Protein 3FYR (pdb70)

Solvent-accessible surface area: 6473 Å² total

B-factor: mean 37.9, std 10.34, range [21.37, 77.98]

Structure (mmCIF, N/CA/C/O backbone):
data_3FYR
#
_entry.id   3FYR
#
_cell.length_a   36.972
_cell.length_b   36.972
_cell.length_c   167.173
_cell.angle_alpha   90.000
_cell.angle_beta   90.000
_cell.angle_gamma   90.000
#
_symmetry.space_group_name_H-M   'P 41 21 2'
#
loop_
_entity.id
_entity.type
_entity.pdbx_description
1 polymer 'Sporulation inhibitor sda'
2 water water
#
loop_
_atom_site.group_PDB
_atom_site.id
_atom_site.type_symbol
_atom_site.label_atom_id
_atom_site.label_alt_id
_atom_site.label_comp_id
_atom_site.label_asym_id
_atom_site.label_entity_id
_atom_site.label_seq_id
_atom_site.pdbx_PDB_ins_code
_atom_site.Cartn_x
_atom_site.Cartn_y
_atom_site.Cartn_z
_atom_site.occupancy
_atom_site.B_iso_or_equiv
_atom_site.auth_seq_id
_atom_site.auth_comp_id
_atom_site.auth_asym_id
_atom_site.auth_atom_id
_atom_site.pdbx_PDB_model_num
ATOM 9 N N . ARG A 1 4 ? 13.109 25.052 66.176 1.00 36.46 2 ARG A N 1
ATOM 10 C CA . ARG A 1 4 ? 11.734 25.519 66.304 1.00 36.17 2 ARG A CA 1
ATOM 11 C C . ARG A 1 4 ? 10.865 24.492 67.002 1.00 33.94 2 ARG A C 1
ATOM 12 O O . ARG A 1 4 ? 9.841 24.839 67.548 1.00 34.30 2 ARG A O 1
ATOM 20 N N . LYS A 1 5 ? 11.289 23.232 66.990 1.00 35.86 3 LYS A N 1
ATOM 21 C CA . LYS A 1 5 ? 10.520 22.132 67.587 1.00 37.63 3 LYS A CA 1
ATOM 22 C C . LYS A 1 5 ? 10.891 21.848 69.061 1.00 39.00 3 LYS A C 1
ATOM 23 O O . LYS A 1 5 ? 10.197 21.076 69.735 1.00 39.24 3 LYS A O 1
ATOM 25 N N . LEU A 1 6 ? 11.971 22.460 69.555 1.00 36.33 4 LEU A N 1
ATOM 26 C CA . LEU A 1 6 ? 12.315 22.392 70.990 1.00 34.03 4 LEU A CA 1
ATOM 27 C C . LEU A 1 6 ? 11.271 23.008 71.923 1.00 32.58 4 LEU A C 1
ATOM 28 O O . LEU A 1 6 ? 10.759 24.104 71.681 1.00 35.46 4 LEU A O 1
ATOM 33 N N . SER A 1 7 ? 11.007 22.347 73.046 1.00 33.85 5 SER A N 1
ATOM 34 C CA . SER A 1 7 ? 10.247 22.974 74.125 1.00 30.17 5 SER A CA 1
ATOM 35 C C . SER A 1 7 ? 10.999 24.186 74.610 1.00 31.00 5 SER A C 1
ATOM 36 O O . SER A 1 7 ? 12.227 24.222 74.487 1.00 29.08 5 SER A O 1
ATOM 39 N N . ASP A 1 8 ? 10.276 25.162 75.167 1.00 28.81 6 ASP A N 1
ATOM 40 C CA . ASP A 1 8 ? 10.902 26.363 75.743 1.00 33.46 6 ASP A CA 1
ATOM 41 C C . ASP A 1 8 ? 11.941 25.990 76.796 1.00 31.30 6 ASP A C 1
ATOM 42 O O . ASP A 1 8 ? 13.040 26.542 76.817 1.00 28.99 6 ASP A O 1
ATOM 47 N N . GLU A 1 9 ? 11.590 25.031 77.653 1.00 30.86 7 GLU A N 1
ATOM 48 C CA . GLU A 1 9 ? 12.513 24.526 78.670 1.00 30.88 7 GLU A CA 1
ATOM 49 C C . GLU A 1 9 ? 13.815 24.034 78.040 1.00 29.22 7 GLU A C 1
ATOM 50 O O . GLU A 1 9 ? 14.891 24.458 78.461 1.00 28.35 7 GLU A O 1
ATOM 52 N N . LEU A 1 10 ? 13.738 23.165 77.022 1.00 27.09 8 LEU A N 1
ATOM 53 C CA . LEU A 1 10 ? 14.959 22.641 76.399 1.00 25.63 8 LEU A CA 1
ATOM 54 C C . LEU A 1 10 ? 15.705 23.717 75.596 1.00 22.85 8 LEU A C 1
ATOM 55 O O . LEU A 1 10 ? 16.922 23.676 75.497 1.00 22.43 8 LEU A O 1
ATOM 57 N N . LEU A 1 11 ? 14.987 24.676 75.023 1.00 26.01 9 LEU A N 1
ATOM 58 C CA . LEU A 1 11 ? 15.633 25.761 74.286 1.00 23.90 9 LEU A CA 1
ATOM 59 C C . LEU A 1 11 ? 16.496 26.596 75.225 1.00 25.49 9 LEU A C 1
ATOM 60 O O . LEU A 1 11 ? 17.646 26.868 74.928 1.00 25.04 9 LEU A O 1
ATOM 65 N N . ILE A 1 12 ? 15.943 26.993 76.374 1.00 24.59 10 ILE A N 1
ATOM 66 C CA . ILE A 1 12 ? 16.657 27.843 77.312 1.00 24.96 10 ILE A CA 1
ATOM 67 C C . ILE A 1 12 ? 17.803 27.090 77.948 1.00 25.31 10 ILE A C 1
ATOM 68 O O . ILE A 1 12 ? 18.896 27.639 78.104 1.00 26.74 10 ILE A O 1
ATOM 73 N N . GLU A 1 13 ? 17.553 25.846 78.341 1.00 25.61 11 GLU A N 1
ATOM 74 C CA . GLU A 1 13 ? 18.636 25.002 78.831 1.00 26.52 11 GLU A CA 1
ATOM 75 C C . GLU A 1 13 ? 19.777 24.897 77.819 1.00 25.26 11 GLU A C 1
ATOM 76 O O . GLU A 1 13 ? 20.936 25.041 78.218 1.00 23.90 11 GLU A O 1
ATOM 78 N N . SER A 1 14 ? 19.473 24.681 76.529 1.00 23.64 12 SER A N 1
ATOM 79 C CA . SER A 1 14 ? 20.521 24.602 75.490 1.00 25.52 12 SER A CA 1
ATOM 80 C C . SER A 1 14 ? 21.323 25.873 75.353 1.00 23.02 12 SER A C 1
ATOM 81 O O . SER A 1 14 ? 22.516 25.819 75.056 1.00 23.21 12 SER A O 1
ATOM 84 N N . TYR A 1 15 ? 20.667 27.022 75.519 1.00 23.68 13 TYR A N 1
ATOM 85 C CA . TYR A 1 15 ? 21.364 28.303 75.464 1.00 23.14 13 TYR A CA 1
ATOM 86 C C . TYR A 1 15 ? 22.437 28.418 76.536 1.00 25.01 13 TYR A C 1
ATOM 87 O O . TYR A 1 15 ? 23.577 28.832 76.259 1.00 22.18 13 TYR A O 1
ATOM 96 N N . PHE A 1 16 ? 22.059 28.088 77.773 1.00 24.42 14 PHE A N 1
ATOM 97 C CA . PHE A 1 16 ? 22.988 28.151 78.888 1.00 23.80 14 PHE A CA 1
ATOM 98 C C . PHE A 1 16 ? 24.106 27.119 78.687 1.00 25.50 14 PHE A C 1
ATOM 99 O O . PHE A 1 16 ? 25.289 27.444 78.853 1.00 26.29 14 PHE A O 1
ATOM 107 N N . LYS A 1 17 ? 23.739 25.898 78.299 1.00 24.23 15 LYS A N 1
ATOM 108 C CA . LYS A 1 17 ? 24.727 24.820 78.145 1.00 27.69 15 LYS A CA 1
ATOM 109 C C . LYS A 1 17 ? 25.727 25.166 77.054 1.00 25.80 15 LYS A C 1
ATOM 110 O O . LYS A 1 17 ? 26.936 25.058 77.256 1.00 27.58 15 LYS A O 1
ATOM 116 N N . ALA A 1 18 ? 25.224 25.620 75.915 1.00 22.78 16 ALA A N 1
ATOM 117 C CA . ALA A 1 18 ? 26.085 26.018 74.795 1.00 24.33 16 ALA A CA 1
ATOM 118 C C . ALA A 1 18 ? 27.102 27.071 75.201 1.00 24.13 16 ALA A C 1
ATOM 119 O O . ALA A 1 18 ? 28.298 26.991 74.844 1.00 27.42 16 ALA A O 1
ATOM 121 N N . THR A 1 19 ? 26.635 28.045 75.961 1.00 26.25 17 THR A N 1
ATOM 122 C CA . THR A 1 19 ? 27.467 29.137 76.429 1.00 24.56 17 THR A CA 1
ATOM 123 C C . THR A 1 19 ? 28.490 28.629 77.449 1.00 25.32 17 THR A C 1
ATOM 124 O O . THR A 1 19 ? 29.674 28.968 77.367 1.00 27.42 17 THR A O 1
ATOM 128 N N . GLU A 1 20 ? 28.024 27.824 78.404 1.00 27.60 18 GLU A N 1
ATOM 129 C CA . GLU A 1 20 ? 28.870 27.239 79.463 1.00 28.66 18 GLU A CA 1
ATOM 130 C C . GLU A 1 20 ? 29.954 26.309 78.895 1.00 29.30 18 GLU A C 1
ATOM 131 O O . GLU A 1 20 ? 31.060 26.236 79.430 1.00 33.42 18 GLU A O 1
ATOM 145 N N . ASN A 1 22 ? 31.166 26.708 75.925 1.00 29.93 20 ASN A N 1
ATOM 146 C CA . ASN A 1 22 ? 31.875 27.561 74.971 1.00 30.46 20 ASN A CA 1
ATOM 147 C C . ASN A 1 22 ? 31.824 26.981 73.566 1.00 30.55 20 ASN A C 1
ATOM 148 O O . ASN A 1 22 ? 32.843 26.864 72.880 1.00 25.13 20 ASN A O 1
ATOM 153 N N . LEU A 1 23 ? 30.629 26.602 73.135 1.00 26.02 21 LEU A N 1
ATOM 154 C CA . LEU A 1 23 ? 30.445 26.090 71.761 1.00 28.28 21 LEU A CA 1
ATOM 155 C C . LEU A 1 23 ? 30.498 27.239 70.724 1.00 28.56 21 LEU A C 1
ATOM 156 O O . LEU A 1 23 ? 30.531 28.428 71.084 1.00 28.42 21 LEU A O 1
ATOM 161 N N . ASN A 1 24 ? 30.570 26.873 69.444 1.00 29.79 22 ASN A N 1
ATOM 162 C CA . ASN A 1 24 ? 30.702 27.847 68.346 1.00 28.41 22 ASN A CA 1
ATOM 163 C C . ASN A 1 24 ? 29.749 29.032 68.506 1.00 29.12 22 ASN A C 1
ATOM 164 O O . ASN A 1 24 ? 28.536 28.853 68.650 1.00 28.21 22 ASN A O 1
ATOM 169 N N . ARG A 1 25 ? 30.295 30.247 68.503 1.00 29.25 23 ARG A N 1
ATOM 170 C CA . ARG A 1 25 ? 29.487 31.448 68.734 1.00 29.98 23 ARG A CA 1
ATOM 171 C C . ARG A 1 25 ? 28.364 31.679 67.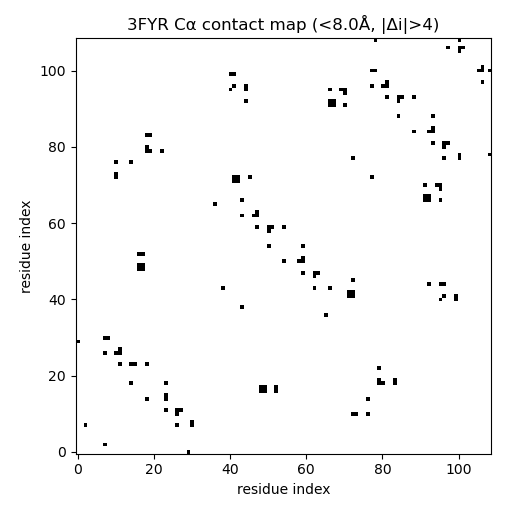741 1.00 28.88 23 ARG A C 1
ATOM 172 O O . ARG A 1 25 ? 27.362 32.271 68.106 1.00 29.61 23 ARG A O 1
ATOM 174 N N . ASP A 1 26 ? 28.510 31.228 66.498 1.00 31.92 24 ASP A N 1
ATOM 175 C CA . ASP A 1 26 ? 27.442 31.385 65.502 1.00 32.00 24 ASP A CA 1
ATOM 176 C C . ASP A 1 26 ? 26.319 30.417 65.782 1.00 29.89 24 ASP A C 1
ATOM 177 O O . ASP A 1 26 ? 25.138 30.740 65.580 1.00 29.12 24 ASP A O 1
ATOM 182 N N . PHE A 1 27 ? 26.671 29.228 66.247 1.00 27.44 25 PHE A N 1
ATOM 183 C CA . PHE A 1 27 ? 25.672 28.287 66.704 1.00 28.25 25 PHE A CA 1
ATOM 184 C C . PHE A 1 27 ? 24.882 28.886 67.885 1.00 28.96 25 PHE A C 1
ATOM 185 O O . PHE A 1 27 ? 23.659 28.816 67.898 1.00 28.77 25 PHE A O 1
ATOM 193 N N . ILE A 1 28 ? 25.584 29.507 68.838 1.00 27.05 26 ILE A N 1
ATOM 194 C CA . ILE A 1 28 ? 24.941 30.138 69.984 1.00 29.55 26 ILE A CA 1
ATOM 195 C C . ILE A 1 28 ? 24.001 31.260 69.530 1.00 29.98 26 ILE A C 1
ATOM 196 O O . ILE A 1 28 ? 22.892 31.376 70.051 1.00 27.84 26 ILE A O 1
ATOM 201 N N . GLU A 1 29 ? 24.422 32.053 68.533 1.00 30.29 27 GLU A N 1
ATOM 202 C CA . GLU A 1 29 ? 23.538 33.050 67.894 1.00 30.72 27 GLU A CA 1
ATOM 203 C C . GLU A 1 29 ? 22.241 32.459 67.328 1.00 27.85 27 GLU A C 1
ATOM 204 O O . GLU A 1 29 ? 21.200 33.097 67.410 1.00 29.86 27 GLU A O 1
ATOM 210 N N . LEU A 1 30 ? 22.286 31.264 66.752 1.00 26.83 28 LEU A N 1
ATOM 211 C CA . LEU A 1 30 ? 21.066 30.630 66.252 1.00 24.07 28 LEU A CA 1
ATOM 212 C C . LEU A 1 30 ? 20.093 30.344 67.376 1.00 26.25 28 LEU A C 1
ATOM 213 O O . LEU A 1 30 ? 18.889 30.485 67.207 1.00 25.77 28 LEU A O 1
ATOM 218 N N . ILE A 1 31 ? 20.605 29.912 68.528 1.00 28.55 29 ILE A N 1
ATOM 219 C CA . ILE A 1 31 ? 19.750 29.700 69.703 1.00 26.22 29 ILE A CA 1
ATOM 220 C C . ILE A 1 31 ? 19.151 31.029 70.192 1.00 24.68 29 ILE A C 1
ATOM 221 O O . ILE A 1 31 ? 17.947 31.133 70.476 1.00 23.11 29 ILE A O 1
ATOM 226 N N . GLU A 1 32 ? 19.988 32.046 70.339 1.00 24.84 30 GLU A N 1
ATOM 227 C CA . GLU A 1 32 ? 19.497 33.401 70.662 1.00 27.71 30 GLU A CA 1
ATOM 228 C C . GLU A 1 32 ? 18.390 33.903 69.747 1.00 29.44 30 GLU A C 1
ATOM 229 O O . GLU A 1 32 ? 17.400 34.494 70.215 1.00 29.29 30 GLU A O 1
ATOM 235 N N . ASN A 1 33 ? 18.578 33.692 68.448 1.00 28.66 31 ASN A N 1
ATOM 236 C CA . ASN A 1 33 ? 17.592 34.078 67.443 1.00 28.98 31 ASN A CA 1
ATOM 237 C C . ASN A 1 33 ? 16.274 33.325 67.577 1.00 28.53 31 ASN A C 1
ATOM 238 O O . ASN A 1 33 ? 15.216 33.904 67.332 1.00 26.20 31 ASN A O 1
ATOM 243 N N . GLU A 1 34 ? 16.319 32.041 67.946 1.00 23.52 32 GLU A N 1
ATOM 244 C CA . GLU A 1 34 ? 15.100 31.297 68.230 1.00 23.05 32 GLU A CA 1
ATOM 245 C C . GLU A 1 34 ? 14.409 31.824 69.495 1.00 25.71 32 GLU A C 1
ATOM 246 O O . GLU A 1 34 ? 13.187 31.907 69.531 1.00 25.48 32 GLU A O 1
ATOM 252 N N . ILE A 1 35 ? 15.175 32.184 70.529 1.00 22.64 33 ILE A N 1
ATOM 253 C CA . ILE A 1 35 ? 14.596 32.749 71.742 1.00 25.7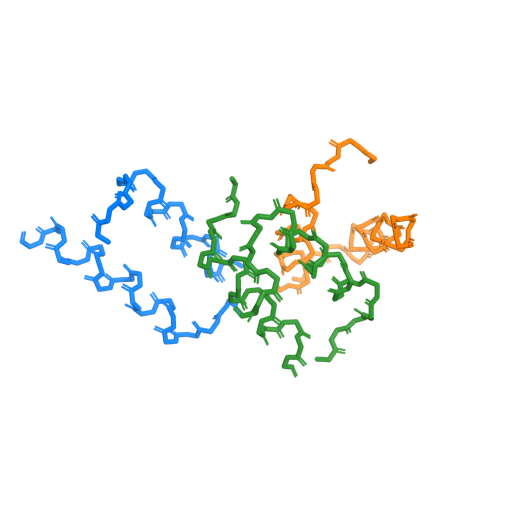2 33 ILE A CA 1
ATOM 254 C C . ILE A 1 35 ? 13.899 34.084 71.420 1.00 28.80 33 ILE A C 1
ATOM 255 O O . ILE A 1 35 ? 12.768 34.334 71.862 1.00 31.16 33 ILE A O 1
ATOM 260 N N . LYS A 1 36 ? 14.576 34.920 70.639 1.00 31.39 34 LYS A N 1
ATOM 261 C CA . LYS A 1 36 ? 14.016 36.204 70.207 1.00 33.00 34 LYS A CA 1
ATOM 262 C C . LYS A 1 36 ? 12.763 36.011 69.356 1.00 33.62 34 LYS A C 1
ATOM 263 O O . LYS A 1 36 ? 11.753 36.689 69.585 1.00 36.29 34 LYS A O 1
ATOM 265 N N . ARG A 1 37 ? 12.794 35.070 68.410 1.00 32.89 35 ARG A N 1
ATOM 266 C CA . ARG A 1 37 ? 11.628 34.817 67.559 1.00 33.52 35 ARG A CA 1
ATOM 267 C C . ARG A 1 37 ? 10.393 34.484 68.406 1.00 38.22 35 ARG A C 1
ATOM 268 O O . ARG A 1 37 ? 9.304 35.020 68.175 1.00 33.80 35 ARG A O 1
ATOM 276 N N . ARG A 1 38 ? 10.568 33.600 69.383 1.00 37.69 36 ARG A N 1
ATOM 277 C CA . ARG A 1 38 ? 9.463 33.161 70.237 1.00 40.02 36 ARG A CA 1
ATOM 278 C C . ARG A 1 38 ? 8.941 34.279 71.111 1.00 40.55 36 ARG A C 1
ATOM 279 O O . ARG A 1 38 ? 7.781 34.248 71.487 1.00 44.47 36 ARG A O 1
ATOM 287 N N . SER A 1 39 ? 9.794 35.247 71.438 1.00 43.97 37 SER A N 1
ATOM 288 C CA . SER A 1 39 ? 9.404 36.361 72.304 1.00 49.35 37 SER A CA 1
ATOM 289 C C . SER A 1 39 ? 8.683 37.452 71.526 1.00 51.81 37 SER A C 1
ATOM 290 O O . SER A 1 39 ? 7.824 38.118 72.079 1.00 52.45 37 SER A O 1
ATOM 293 N N . LEU A 1 40 ? 9.043 37.627 70.253 1.00 56.59 38 LEU A N 1
ATOM 294 C CA . LEU A 1 40 ? 8.393 38.593 69.354 1.00 59.09 38 LEU A CA 1
ATOM 295 C C . LEU A 1 40 ? 7.113 38.024 68.733 1.00 60.86 38 LEU A C 1
ATOM 296 O O . LEU A 1 40 ? 6.485 37.105 69.277 1.00 63.12 38 LEU A O 1
ATOM 306 N N . ARG B 1 4 ? 31.529 7.052 87.878 1.00 42.13 2 ARG B N 1
ATOM 307 C CA . ARG B 1 4 ? 31.288 5.755 87.240 1.00 43.05 2 ARG B CA 1
ATOM 308 C C . ARG B 1 4 ? 29.852 5.607 86.735 1.00 42.17 2 ARG B C 1
ATOM 309 O O . ARG B 1 4 ? 29.621 4.962 85.720 1.00 45.25 2 ARG B O 1
ATOM 311 N N . LYS B 1 5 ? 28.894 6.210 87.433 1.00 42.14 3 LYS B N 1
ATOM 312 C CA . LYS B 1 5 ? 27.490 6.115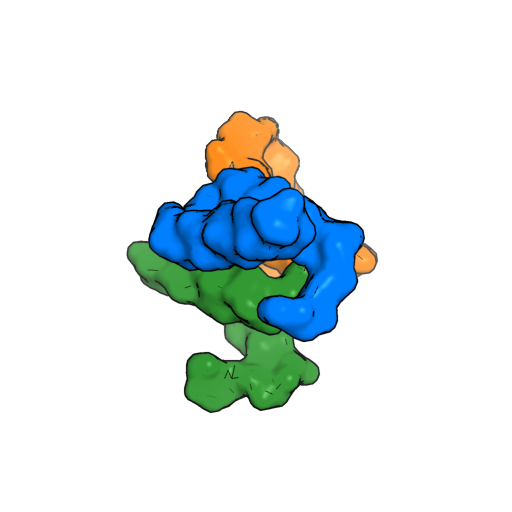 87.035 1.00 42.33 3 LYS B CA 1
ATOM 313 C C . LYS B 1 5 ? 26.977 7.337 86.246 1.00 41.36 3 LYS B C 1
ATOM 314 O O . LYS B 1 5 ? 25.779 7.427 85.966 1.00 43.70 3 LYS B O 1
ATOM 316 N N . LEU B 1 6 ? 27.867 8.261 85.874 1.00 36.95 4 LEU B N 1
ATOM 317 C CA . LEU B 1 6 ? 27.490 9.365 84.985 1.00 34.49 4 LEU B CA 1
ATOM 318 C C . LEU B 1 6 ? 27.230 8.847 83.576 1.00 31.10 4 LEU B C 1
ATOM 319 O O . LEU B 1 6 ? 27.997 8.036 83.067 1.00 25.87 4 LEU B O 1
ATOM 324 N N . SER B 1 7 ? 26.178 9.332 82.924 1.00 31.78 5 SER B N 1
ATOM 325 C CA . SER B 1 7 ? 25.961 8.999 81.513 1.00 34.53 5 SER B CA 1
ATOM 326 C C . SER B 1 7 ? 27.083 9.625 80.695 1.00 31.23 5 SER B C 1
ATOM 327 O O . SER B 1 7 ? 27.657 10.630 81.114 1.00 29.74 5 SER B O 1
ATOM 330 N N . ASP B 1 8 ? 27.395 9.021 79.549 1.00 31.72 6 ASP B N 1
ATOM 331 C CA . ASP B 1 8 ? 28.432 9.527 78.636 1.00 31.68 6 ASP B CA 1
ATOM 332 C C . ASP B 1 8 ? 28.158 10.991 78.267 1.00 32.83 6 ASP B C 1
ATOM 333 O O . ASP B 1 8 ? 29.087 11.788 78.155 1.00 26.31 6 ASP B O 1
ATOM 338 N N . GLU B 1 9 ? 26.888 11.343 78.082 1.00 32.91 7 GLU B N 1
ATOM 339 C CA . GLU B 1 9 ? 26.557 12.700 77.663 1.00 36.07 7 GLU B CA 1
ATOM 340 C C . GLU B 1 9 ? 26.743 13.691 78.811 1.00 32.63 7 GLU B C 1
ATOM 341 O O . GLU B 1 9 ? 27.062 14.839 78.559 1.00 30.20 7 GLU B O 1
ATOM 347 N N . LEU B 1 10 ? 26.548 13.258 80.067 1.00 29.95 8 LEU B N 1
ATOM 348 C CA . LEU B 1 10 ? 26.856 14.116 81.204 1.00 29.69 8 LEU B CA 1
ATOM 349 C C . LEU B 1 10 ? 28.361 14.248 81.382 1.00 26.49 8 LEU B C 1
ATOM 350 O O . LEU B 1 10 ? 28.834 15.294 81.814 1.00 28.07 8 LEU B O 1
ATOM 355 N N . LEU B 1 11 ? 29.111 13.193 81.050 1.00 25.35 9 LEU B N 1
ATOM 356 C CA . LEU B 1 11 ? 30.572 13.257 81.074 1.00 27.01 9 LEU B CA 1
ATOM 357 C C . LEU B 1 11 ? 31.132 14.218 80.028 1.00 24.70 9 LEU B C 1
ATOM 358 O O . LEU B 1 11 ? 32.104 14.925 80.283 1.00 24.10 9 LEU B O 1
ATOM 363 N N . ILE B 1 12 ? 30.512 14.244 78.853 1.00 25.16 10 ILE B N 1
ATOM 364 C CA . ILE B 1 12 ? 30.930 15.176 77.780 1.00 24.74 10 ILE B CA 1
ATOM 365 C C . ILE B 1 12 ? 30.663 16.599 78.213 1.00 26.35 10 ILE B C 1
ATOM 366 O O . ILE B 1 12 ? 31.530 17.465 78.138 1.00 25.20 10 ILE B O 1
ATOM 371 N N . GLU B 1 13 ? 29.449 16.834 78.692 1.00 26.73 11 GLU B N 1
ATOM 372 C CA . GLU B 1 13 ? 29.058 18.141 79.183 1.00 27.65 11 GLU B CA 1
ATOM 373 C C . GLU B 1 13 ? 29.984 18.624 80.292 1.00 24.49 11 GLU B C 1
ATOM 374 O O . GLU B 1 13 ? 30.416 19.782 80.292 1.00 26.95 11 GLU B O 1
ATOM 380 N N . SER B 1 14 ? 30.247 17.750 81.257 1.00 23.97 12 SER B N 1
ATOM 381 C CA . SER B 1 14 ? 31.079 18.067 82.427 1.00 25.01 12 SER B CA 1
ATOM 382 C C . SER B 1 14 ? 32.506 18.459 82.052 1.00 23.98 12 SER B C 1
ATOM 383 O O . SER B 1 14 ? 33.040 19.415 82.577 1.00 24.86 12 SER B O 1
ATOM 386 N N . TYR B 1 15 ? 33.114 17.738 81.124 1.00 24.88 13 TYR B N 1
ATOM 387 C CA . TYR B 1 15 ? 34.478 18.048 80.713 1.00 25.55 13 TYR B CA 1
ATOM 388 C C . TYR B 1 15 ? 34.586 19.413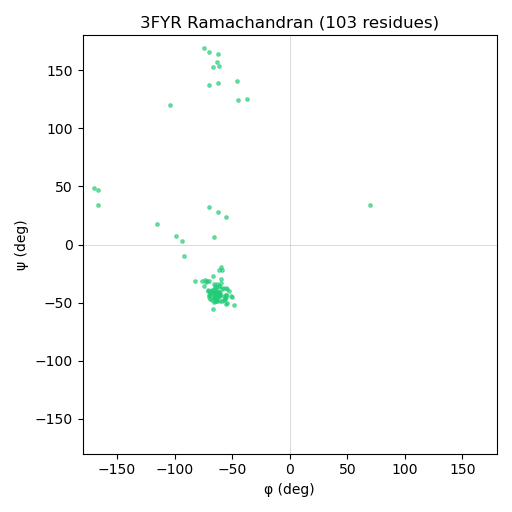 80.012 1.00 26.33 13 TYR B C 1
ATOM 389 O O . TYR B 1 15 ? 35.488 20.186 80.308 1.00 26.89 13 TYR B O 1
ATOM 398 N N . PHE B 1 16 ? 33.656 19.721 79.110 1.00 23.91 14 PHE B N 1
ATOM 399 C CA . PHE B 1 16 ? 33.647 21.033 78.449 1.00 24.35 14 PHE B CA 1
ATOM 400 C C . PHE B 1 16 ? 33.430 22.139 79.470 1.00 24.03 14 PHE B C 1
ATOM 401 O O . PHE B 1 16 ? 34.178 23.111 79.507 1.00 26.35 14 PHE B O 1
ATOM 409 N N . LYS B 1 17 ? 32.429 21.994 80.332 1.00 26.48 15 LYS B N 1
ATOM 410 C CA . LYS B 1 17 ? 32.153 23.031 81.324 1.00 25.48 15 LYS B CA 1
ATOM 411 C C . LYS B 1 17 ? 33.331 23.202 82.281 1.00 26.85 15 LYS B C 1
ATOM 412 O O . LYS B 1 17 ? 33.712 24.332 82.587 1.00 24.85 15 LYS B O 1
ATOM 418 N N . ALA B 1 18 ? 33.908 22.096 82.752 1.00 25.88 16 ALA B N 1
ATOM 419 C CA . ALA B 1 18 ? 34.973 22.159 83.769 1.00 29.47 16 ALA B CA 1
ATOM 420 C C . ALA B 1 18 ? 36.221 22.831 83.221 1.00 29.75 16 ALA B C 1
ATOM 421 O O . ALA B 1 18 ? 36.812 23.689 83.885 1.00 30.68 16 ALA B O 1
ATOM 423 N N . THR B 1 19 ? 36.610 22.439 82.014 1.00 28.06 17 THR B N 1
ATOM 424 C CA . THR B 1 19 ? 37.802 23.003 81.373 1.00 32.63 17 THR B CA 1
ATOM 425 C C . THR B 1 19 ? 37.572 24.463 80.926 1.00 35.23 17 THR B C 1
ATOM 426 O O . THR B 1 19 ? 38.446 25.301 81.069 1.00 35.95 17 THR B O 1
ATOM 430 N N . GLU B 1 20 ? 36.394 24.773 80.390 1.00 40.33 18 GLU B N 1
ATOM 431 C CA . GLU B 1 20 ? 36.108 26.160 79.976 1.00 40.27 18 GLU B CA 1
ATOM 432 C C . GLU B 1 20 ? 35.952 27.121 81.162 1.00 42.67 18 GLU B C 1
ATOM 433 O O . GLU B 1 20 ? 36.323 28.292 81.066 1.00 43.91 18 GLU B O 1
ATOM 447 N N . ASN B 1 22 ? 37.555 26.838 84.008 1.00 43.63 20 ASN B N 1
ATOM 448 C CA . ASN B 1 22 ? 38.791 26.849 84.802 1.00 47.39 20 ASN B CA 1
ATOM 449 C C . ASN B 1 22 ? 38.629 26.258 86.208 1.00 47.56 20 ASN B C 1
ATOM 450 O O . ASN B 1 22 ? 39.278 26.718 87.154 1.00 47.63 20 ASN B O 1
ATOM 452 N N . LEU B 1 23 ? 37.764 25.246 86.340 1.00 44.47 21 LEU B N 1
ATOM 453 C CA . LEU B 1 23 ? 37.527 24.557 87.618 1.00 43.07 21 LEU B CA 1
ATOM 454 C C . LEU B 1 23 ? 38.784 23.848 88.172 1.00 43.72 21 LEU B C 1
ATOM 455 O O . LEU B 1 23 ? 39.761 23.643 87.457 1.00 43.77 21 LEU B O 1
ATOM 460 N N . ASN B 1 24 ? 38.746 23.493 89.456 1.00 45.49 22 ASN B N 1
ATOM 461 C CA . ASN B 1 24 ? 39.829 22.754 90.121 1.00 45.63 22 ASN B CA 1
ATOM 462 C C . ASN B 1 24 ? 40.479 21.713 89.208 1.00 45.53 22 ASN B C 1
ATOM 463 O O . ASN B 1 24 ? 39.783 20.846 88.664 1.00 42.59 22 ASN B O 1
ATOM 465 N N . ARG B 1 25 ? 41.805 21.774 89.047 1.00 44.77 23 ARG B N 1
ATOM 466 C CA . ARG B 1 25 ? 42.504 20.795 88.202 1.00 43.31 23 ARG B CA 1
ATOM 467 C C . ARG B 1 25 ? 42.332 19.359 88.730 1.00 43.13 23 ARG B C 1
ATOM 468 O O . ARG B 1 25 ? 42.455 18.391 87.972 1.00 43.27 23 ARG B O 1
ATOM 470 N N . ASP B 1 26 ? 42.015 19.219 90.015 1.00 41.77 24 ASP B N 1
ATOM 471 C CA . ASP B 1 26 ? 41.715 17.900 90.585 1.00 41.58 24 ASP B CA 1
ATOM 472 C C . ASP B 1 26 ? 40.380 17.365 90.085 1.00 39.31 24 ASP B C 1
ATOM 473 O O . ASP B 1 26 ? 40.227 16.167 89.849 1.00 36.73 24 ASP B O 1
ATOM 478 N N . PHE B 1 27 ? 39.400 18.249 89.962 1.00 37.44 25 PHE B N 1
ATOM 479 C CA . PHE B 1 27 ? 38.087 17.843 89.480 1.00 37.23 25 PHE B CA 1
ATOM 480 C C . PHE B 1 27 ? 38.190 17.486 87.997 1.00 35.75 25 PHE B C 1
ATOM 481 O O . PHE B 1 27 ? 37.642 16.489 87.562 1.00 33.14 25 PHE B O 1
ATOM 489 N N . ILE B 1 28 ? 38.942 18.279 87.240 1.00 35.40 26 ILE B N 1
ATOM 490 C CA . ILE B 1 28 ? 39.184 17.985 85.836 1.00 35.22 26 ILE B CA 1
ATOM 491 C C . ILE B 1 28 ? 39.895 16.630 85.698 1.00 36.15 26 ILE B C 1
ATOM 492 O O . ILE B 1 28 ? 39.526 15.824 84.845 1.00 32.48 26 ILE B O 1
ATOM 497 N N . GLU B 1 29 ? 40.874 16.356 86.567 1.00 35.26 27 GLU B N 1
ATOM 498 C CA . GLU B 1 29 ? 41.560 15.049 86.583 1.00 36.46 27 GLU B CA 1
ATOM 499 C C . GLU B 1 29 ? 40.625 13.868 86.877 1.00 36.08 27 GLU B C 1
ATOM 500 O O . GLU B 1 29 ? 40.807 12.778 86.298 1.00 34.79 27 GLU B O 1
ATOM 502 N N . LEU B 1 30 ? 39.625 14.067 87.748 1.00 32.71 28 LEU B N 1
ATOM 503 C CA . LEU B 1 30 ? 38.622 13.015 88.023 1.00 30.82 28 LEU B CA 1
ATOM 504 C C . LEU B 1 30 ? 37.818 12.702 86.765 1.00 32.23 28 LEU B C 1
ATOM 505 O O . LEU B 1 30 ? 37.560 11.541 86.443 1.00 31.33 28 LEU B O 1
ATOM 507 N N . ILE B 1 31 ? 37.427 13.752 86.046 1.00 33.98 29 ILE B N 1
ATOM 508 C CA . ILE B 1 31 ? 36.696 13.582 84.781 1.00 31.34 29 ILE B CA 1
ATOM 509 C C . ILE B 1 31 ? 37.573 12.948 83.711 1.00 28.62 29 ILE B C 1
ATOM 510 O O . ILE B 1 31 ? 37.136 12.012 83.034 1.00 31.29 29 ILE B O 1
ATOM 515 N N . GLU B 1 32 ? 38.794 13.458 83.545 1.00 30.66 30 GLU B N 1
ATOM 516 C CA . GLU B 1 32 ? 39.761 12.879 82.574 1.00 33.31 30 GLU B CA 1
ATOM 517 C C . GLU B 1 32 ? 40.059 11.412 82.838 1.00 33.03 30 GLU B C 1
ATOM 518 O O . GLU B 1 32 ? 40.173 10.637 81.898 1.00 31.63 30 GLU B O 1
ATOM 524 N N . ASN B 1 33 ? 40.139 11.023 84.111 1.00 33.09 31 ASN B N 1
ATOM 525 C CA . ASN B 1 33 ? 40.370 9.622 84.467 1.00 34.04 31 ASN B CA 1
ATOM 526 C C . ASN B 1 33 ? 39.203 8.745 84.084 1.00 33.55 31 ASN B C 1
ATOM 527 O O . ASN B 1 33 ? 39.397 7.632 83.626 1.00 29.07 31 ASN B O 1
ATOM 532 N N . GLU B 1 34 ? 37.980 9.234 84.293 1.00 32.97 32 GLU B N 1
ATOM 533 C CA . GLU B 1 34 ? 36.795 8.458 83.943 1.00 32.33 32 GLU B CA 1
ATOM 534 C C . GLU B 1 34 ? 36.610 8.314 82.434 1.00 33.46 32 GLU B C 1
ATOM 535 O O . GLU B 1 34 ? 36.215 7.244 81.966 1.00 30.27 32 GLU B O 1
ATOM 541 N N . ILE B 1 35 ? 36.869 9.388 81.683 1.00 33.86 33 ILE B N 1
ATOM 542 C CA . ILE B 1 35 ? 36.896 9.333 80.215 1.00 35.92 33 ILE B CA 1
ATOM 543 C C . ILE B 1 35 ? 37.867 8.235 79.722 1.00 36.34 33 ILE B C 1
ATOM 544 O O . ILE B 1 35 ? 37.515 7.406 78.880 1.00 35.65 33 ILE B O 1
ATOM 549 N N . LYS B 1 36 ? 39.090 8.252 80.243 1.00 38.58 34 LYS B N 1
ATOM 550 C CA . LYS B 1 36 ? 40.104 7.262 79.865 1.00 39.82 34 LYS B CA 1
ATOM 551 C C . LYS B 1 36 ? 39.684 5.846 80.312 1.00 42.01 34 LYS B C 1
ATOM 552 O O . LYS B 1 36 ? 39.828 4.889 79.549 1.00 47.61 34 LYS B O 1
ATOM 554 N N . ARG B 1 37 ? 39.138 5.710 81.523 1.00 43.13 35 ARG B N 1
ATOM 555 C CA . ARG B 1 37 ? 38.594 4.421 81.984 1.00 44.55 35 ARG B CA 1
ATOM 556 C C . ARG B 1 37 ? 37.589 3.832 80.999 1.00 46.22 35 ARG B C 1
ATOM 557 O O . ARG B 1 37 ? 37.566 2.619 80.776 1.00 49.31 35 ARG B O 1
ATOM 565 N N . ARG B 1 38 ? 36.751 4.691 80.423 1.00 44.24 36 ARG B N 1
ATOM 566 C CA . ARG B 1 38 ? 35.720 4.254 79.489 1.00 44.28 36 ARG B CA 1
ATOM 567 C C . ARG B 1 38 ? 36.262 3.911 78.119 1.00 44.98 36 ARG B C 1
ATOM 568 O O . ARG B 1 38 ? 35.711 3.057 77.458 1.00 45.09 36 ARG B O 1
ATOM 576 N N . SER B 1 39 ? 37.329 4.576 77.690 1.00 47.93 37 SER B N 1
ATOM 577 C CA . SER B 1 39 ? 37.930 4.292 76.391 1.00 50.34 37 SER B CA 1
ATOM 578 C C . SER B 1 39 ? 38.538 2.892 76.349 1.00 51.69 37 SER B C 1
ATOM 579 O O . SER B 1 39 ? 38.247 2.123 75.437 1.00 52.81 37 SER B O 1
ATOM 582 N N . LYS C 1 5 ? 19.608 15.278 77.899 1.00 53.39 3 LYS C N 1
ATOM 583 C CA . LYS C 1 5 ? 20.620 16.153 78.559 1.00 52.09 3 LYS C CA 1
ATOM 584 C C . LYS C 1 5 ? 21.344 17.040 77.538 1.00 52.69 3 LYS C C 1
ATOM 585 O O . LYS C 1 5 ? 21.313 18.279 77.641 1.00 51.50 3 LYS C O 1
ATOM 587 N N . LEU C 1 6 ? 22.014 16.408 76.572 1.00 49.84 4 LEU C N 1
ATOM 588 C CA . LEU C 1 6 ? 22.582 17.119 75.417 1.00 47.27 4 LEU C CA 1
ATOM 589 C C . LEU C 1 6 ? 21.704 16.880 74.194 1.00 43.17 4 LEU C C 1
ATOM 590 O O . LEU C 1 6 ? 21.555 15.745 73.768 1.00 42.05 4 LEU C O 1
ATOM 595 N N . SER C 1 7 ? 21.158 17.943 73.615 1.00 42.95 5 SER C N 1
ATOM 596 C CA . SER C 1 7 ? 20.413 17.809 72.361 1.00 42.79 5 SER C CA 1
ATOM 597 C C . SER C 1 7 ? 21.352 17.312 71.264 1.00 44.13 5 SER C C 1
ATOM 598 O O . SER C 1 7 ? 22.583 17.469 71.362 1.00 40.93 5 SER C O 1
ATOM 601 N N . ASP C 1 8 ? 20.770 16.693 70.235 1.00 43.06 6 ASP C N 1
ATOM 602 C CA . ASP C 1 8 ? 21.531 16.221 69.083 1.00 40.92 6 ASP C CA 1
ATOM 603 C C . ASP C 1 8 ? 22.428 17.330 68.561 1.00 35.13 6 ASP C C 1
ATOM 604 O O 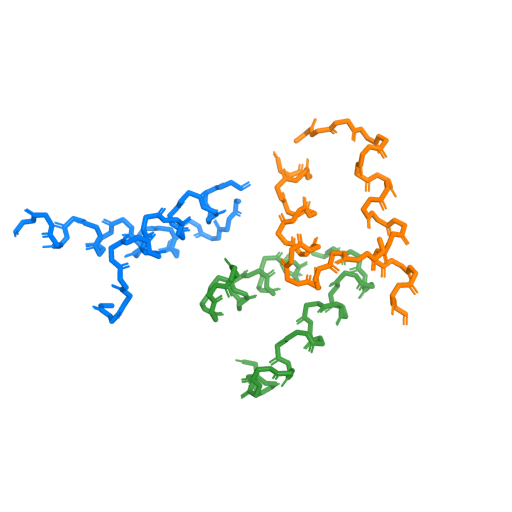. ASP C 1 8 ? 23.609 17.099 68.294 1.00 35.17 6 ASP C O 1
ATOM 609 N N . GLU C 1 9 ? 21.868 18.537 68.451 1.00 34.60 7 GLU C N 1
ATOM 610 C CA . GLU C 1 9 ? 22.582 19.671 67.874 1.00 34.08 7 GLU C CA 1
ATOM 611 C C . GLU C 1 9 ? 23.742 20.083 68.773 1.00 31.19 7 GLU C C 1
ATOM 612 O O . GLU C 1 9 ? 24.818 20.359 68.274 1.00 26.75 7 GLU C O 1
ATOM 614 N N . LEU C 1 10 ? 23.525 20.089 70.091 1.00 30.06 8 LEU C N 1
ATOM 615 C CA . LEU C 1 10 ? 24.606 20.391 71.050 1.00 29.09 8 LEU C CA 1
ATOM 616 C C . LEU C 1 10 ? 25.723 19.350 70.980 1.00 28.20 8 LEU C C 1
ATOM 617 O O . LEU C 1 10 ? 26.910 19.706 71.036 1.00 28.32 8 LEU C O 1
ATOM 622 N N . LEU C 1 11 ? 25.355 18.069 70.856 1.00 28.19 9 LEU C N 1
ATOM 623 C CA . LEU C 1 11 ? 26.329 16.968 70.788 1.00 26.49 9 LEU C CA 1
ATOM 624 C C . LEU C 1 11 ? 27.224 17.066 69.544 1.00 30.35 9 LEU C C 1
ATOM 625 O O . LEU C 1 11 ? 28.444 16.870 69.620 1.00 30.87 9 LEU C O 1
ATOM 630 N N . ILE C 1 12 ? 26.606 17.360 68.405 1.00 28.50 10 ILE C N 1
ATOM 631 C CA . ILE C 1 12 ? 27.318 17.502 67.141 1.00 29.13 10 ILE C CA 1
ATOM 632 C C . ILE C 1 12 ? 28.241 18.690 67.232 1.00 26.34 10 ILE C C 1
ATOM 633 O O . ILE C 1 12 ? 29.403 18.585 66.869 1.00 27.96 10 ILE C O 1
ATOM 638 N N . GLU C 1 13 ? 27.741 19.809 67.757 1.00 28.72 11 GLU C N 1
ATOM 639 C CA . GLU C 1 13 ? 28.599 20.985 68.007 1.00 29.34 11 GLU C CA 1
ATOM 640 C C . GLU C 1 13 ? 29.748 20.684 68.974 1.00 28.68 11 GLU C C 1
ATOM 641 O O . GLU C 1 13 ? 30.845 21.240 68.826 1.00 30.07 11 GLU C O 1
ATOM 647 N N . SER C 1 14 ? 29.513 19.793 69.937 1.00 25.90 12 SER C N 1
ATOM 648 C CA . SER C 1 14 ? 30.569 19.340 70.855 1.00 25.90 12 SER C CA 1
ATOM 649 C C . SER C 1 14 ? 31.667 18.570 70.116 1.00 27.11 12 SER C C 1
ATOM 650 O O . SER C 1 14 ? 32.863 18.746 70.382 1.00 27.10 12 SER C O 1
ATOM 653 N N . TYR C 1 15 ? 31.250 17.715 69.191 1.00 30.19 13 TYR C N 1
ATOM 654 C CA . TYR C 1 15 ? 32.193 17.014 68.327 1.00 31.57 13 TYR C CA 1
ATOM 655 C C . TYR C 1 15 ? 33.063 17.975 67.516 1.00 31.54 13 TYR C C 1
ATOM 656 O O . TYR C 1 15 ? 34.282 17.846 67.502 1.00 29.92 13 TYR C O 1
ATOM 665 N N . PHE C 1 16 ? 32.437 18.959 66.878 1.00 30.37 14 PHE C N 1
ATOM 666 C CA . PHE C 1 16 ? 33.155 19.943 66.088 1.00 31.65 14 PHE C CA 1
ATOM 667 C C . PHE C 1 16 ? 34.122 20.725 66.945 1.00 34.72 14 PHE C C 1
ATOM 668 O O . PHE C 1 16 ? 35.243 20.954 66.526 1.00 33.56 14 PHE C O 1
ATOM 676 N N . LYS C 1 17 ? 33.698 21.113 68.152 1.00 33.48 15 LYS C N 1
ATOM 677 C CA . LYS C 1 17 ? 34.565 21.868 69.056 1.00 34.78 15 LYS C CA 1
ATOM 678 C C . LYS C 1 17 ? 35.764 21.025 69.521 1.00 36.72 15 LYS C C 1
ATOM 679 O O . LYS C 1 17 ? 36.886 21.519 69.518 1.00 38.52 15 LYS C O 1
ATOM 685 N N . ALA C 1 18 ? 35.520 19.773 69.924 1.00 38.19 16 ALA C N 1
ATOM 686 C CA . ALA C 1 18 ? 36.575 18.882 70.452 1.00 37.41 16 ALA C CA 1
ATOM 687 C C . ALA C 1 18 ? 37.650 18.589 69.400 1.00 41.09 16 ALA C C 1
ATOM 688 O O . ALA C 1 18 ? 38.848 18.553 69.700 1.00 40.59 16 ALA C O 1
ATOM 690 N N . THR C 1 19 ? 37.195 18.348 68.174 1.00 40.67 17 THR C N 1
ATOM 691 C CA . THR C 1 19 ? 38.081 18.092 67.048 1.00 43.37 17 THR C CA 1
ATOM 692 C C . THR C 1 19 ? 38.846 19.364 66.638 1.00 47.00 17 THR C C 1
ATOM 693 O O . THR C 1 19 ? 40.054 19.306 66.390 1.00 51.15 17 THR C O 1
ATOM 697 N N . GLU C 1 20 ? 38.158 20.507 66.582 1.00 48.15 18 GLU C N 1
ATOM 698 C CA . GLU C 1 20 ? 38.827 21.789 66.317 1.00 47.79 18 GLU C CA 1
ATOM 699 C C . GLU C 1 20 ? 39.951 22.032 67.311 1.00 48.49 18 GLU C C 1
ATOM 700 O O . GLU C 1 20 ? 41.074 22.360 66.916 1.00 48.79 18 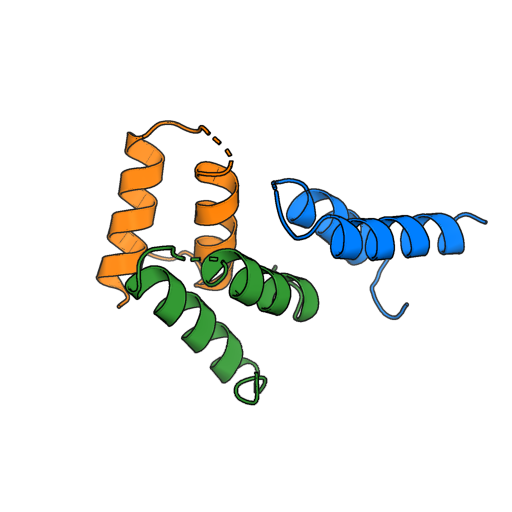GLU C O 1
ATOM 710 N N . ASN C 1 22 ? 41.644 19.923 69.045 1.00 46.30 20 ASN C N 1
ATOM 711 C CA . ASN C 1 22 ? 42.564 18.792 69.176 1.00 47.49 20 ASN C CA 1
ATOM 712 C C . ASN C 1 22 ? 42.597 18.217 70.588 1.00 47.93 20 ASN C C 1
ATOM 713 O O . ASN 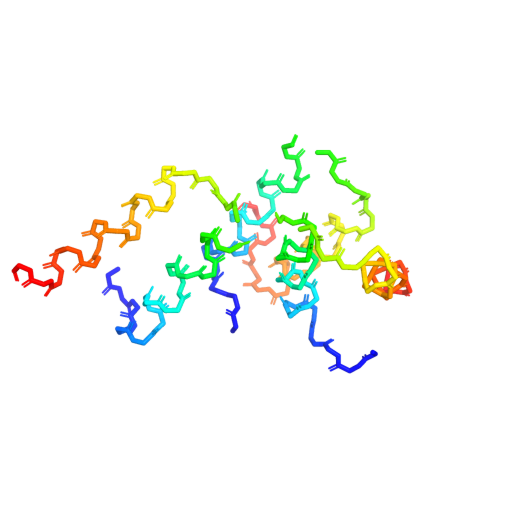C 1 22 ? 43.674 17.975 71.131 1.00 48.55 20 ASN C O 1
ATOM 715 N N . LEU C 1 23 ? 41.424 17.998 71.182 1.00 44.70 21 LEU C N 1
ATOM 716 C CA . LEU C 1 23 ? 41.356 17.417 72.526 1.00 42.68 21 LEU C CA 1
ATOM 717 C C . LEU C 1 23 ? 41.779 15.955 72.498 1.00 43.39 21 LEU C C 1
ATOM 718 O O . LEU C 1 23 ? 41.875 15.347 71.432 1.00 41.79 21 LEU C O 1
ATOM 723 N N . ASN C 1 24 ? 42.050 15.409 73.684 1.00 45.09 22 ASN C N 1
ATOM 724 C CA . ASN C 1 24 ? 42.466 14.014 73.841 1.00 45.29 22 ASN C CA 1
ATOM 725 C C . ASN C 1 24 ? 41.602 13.061 73.032 1.00 45.59 22 ASN C C 1
ATOM 726 O O . ASN C 1 24 ? 40.382 13.222 72.953 1.00 43.43 22 ASN C O 1
ATOM 728 N N . ARG C 1 25 ? 42.249 12.067 72.441 1.00 43.84 23 ARG C N 1
ATOM 729 C CA . ARG C 1 25 ? 41.586 11.097 71.572 1.00 43.52 23 ARG C CA 1
ATOM 730 C C . ARG C 1 25 ? 40.533 10.250 72.299 1.00 41.20 23 ARG C C 1
ATOM 731 O O . ARG C 1 25 ? 39.529 9.872 71.706 1.00 41.74 23 ARG C O 1
ATOM 739 N N . ASP C 1 26 ? 40.764 9.943 73.577 1.00 39.69 24 ASP C N 1
ATOM 740 C CA . ASP C 1 26 ? 39.783 9.200 74.361 1.00 36.01 24 ASP C CA 1
ATOM 741 C C . ASP C 1 26 ? 38.510 10.033 74.555 1.00 33.11 24 ASP C C 1
ATOM 742 O O . ASP C 1 26 ? 37.412 9.502 74.591 1.00 30.78 24 ASP C O 1
ATOM 744 N N . PHE C 1 27 ? 38.661 11.344 74.674 1.00 32.97 25 PHE C N 1
ATOM 745 C CA . PHE C 1 27 ? 37.496 12.232 74.737 1.00 32.61 25 PHE C CA 1
ATOM 746 C C . PHE C 1 27 ? 36.767 12.266 73.396 1.00 32.81 25 PHE C C 1
ATOM 747 O O . PHE C 1 27 ? 35.546 12.208 73.359 1.00 31.07 25 PHE C O 1
ATOM 755 N N . ILE C 1 28 ? 37.508 12.317 72.289 1.00 35.12 26 ILE C N 1
ATOM 756 C CA . ILE C 1 28 ? 36.865 12.299 70.979 1.00 34.95 26 ILE C CA 1
ATOM 757 C C . ILE C 1 28 ? 36.151 10.975 70.728 1.00 34.66 26 ILE C C 1
ATOM 758 O O . ILE C 1 28 ? 35.076 10.951 70.112 1.00 37.94 26 ILE C O 1
ATOM 763 N N . GLU C 1 29 ? 36.725 9.874 71.213 1.00 38.63 27 GLU C N 1
ATOM 764 C CA . GLU C 1 29 ? 36.096 8.553 71.073 1.00 37.55 27 GLU C CA 1
ATOM 765 C C . GLU C 1 29 ? 34.787 8.498 71.861 1.00 37.19 27 GLU C C 1
ATOM 766 O O . GLU C 1 29 ? 33.792 7.949 71.391 1.00 35.80 27 GLU C O 1
ATOM 768 N N . LEU C 1 30 ? 34.781 9.091 73.058 1.00 36.06 28 LEU C N 1
ATOM 769 C CA . LEU C 1 30 ? 33.566 9.193 73.860 1.00 33.57 28 LEU C CA 1
ATOM 770 C C . LEU C 1 30 ? 32.460 9.910 73.091 1.00 30.94 28 LEU C C 1
ATOM 771 O O . LEU C 1 30 ? 31.315 9.494 73.106 1.00 27.19 28 LEU C O 1
ATOM 776 N N . ILE C 1 31 ? 32.801 11.006 72.421 1.00 31.38 29 ILE C N 1
ATOM 777 C CA . ILE C 1 31 ? 31.779 11.795 71.729 1.00 30.97 29 ILE C CA 1
ATOM 778 C C . ILE C 1 31 ? 31.282 10.994 70.534 1.00 32.04 29 ILE C C 1
ATOM 779 O O . ILE C 1 31 ? 30.077 10.888 70.300 1.00 31.67 29 ILE C O 1
ATOM 784 N N . GLU C 1 32 ? 32.226 10.421 69.797 1.00 33.24 30 GLU C N 1
ATOM 785 C CA . GLU C 1 32 ? 31.887 9.589 68.652 1.00 37.37 30 GLU C CA 1
ATOM 786 C C . GLU C 1 32 ? 30.969 8.448 69.047 1.00 40.47 30 GLU C C 1
ATOM 787 O O . GLU C 1 32 ? 29.962 8.212 68.384 1.00 41.54 30 GLU C O 1
ATOM 793 N N . ASN C 1 33 ? 31.293 7.768 70.149 1.00 41.84 31 ASN C N 1
ATOM 794 C CA . ASN C 1 33 ? 30.454 6.671 70.645 1.00 41.40 31 ASN C CA 1
ATOM 795 C C . ASN C 1 33 ? 29.017 7.102 70.969 1.00 41.69 31 ASN C C 1
ATOM 796 O O . ASN C 1 33 ? 28.069 6.353 70.722 1.00 42.05 31 ASN C O 1
ATOM 798 N N . GLU C 1 34 ? 28.851 8.304 71.520 1.00 40.20 32 GLU C N 1
ATOM 799 C CA . GLU C 1 34 ? 27.515 8.853 71.811 1.00 39.68 32 GLU C CA 1
ATOM 800 C C . GLU C 1 34 ? 26.757 9.272 70.547 1.00 41.62 32 GLU C C 1
ATOM 801 O O . GLU C 1 34 ? 25.517 9.232 70.507 1.00 39.17 32 GLU C O 1
ATOM 807 N N . ILE C 1 35 ? 27.507 9.705 69.533 1.00 42.26 33 ILE C N 1
ATOM 808 C CA . ILE C 1 35 ? 26.931 10.100 68.240 1.00 43.21 33 ILE C CA 1
ATOM 809 C C . ILE C 1 35 ? 26.338 8.845 67.566 1.00 45.50 33 ILE C C 1
ATOM 810 O O . ILE C 1 35 ? 25.139 8.793 67.270 1.00 43.84 33 ILE C O 1
ATOM 815 N N . LYS C 1 36 ? 27.170 7.824 67.402 1.00 49.36 34 LYS C N 1
ATOM 816 C CA . LYS C 1 36 ? 26.742 6.526 66.865 1.00 53.71 34 LYS C CA 1
ATOM 817 C C . LYS C 1 36 ? 25.482 5.991 67.555 1.00 56.60 34 LYS C C 1
ATOM 818 O O . LYS C 1 36 ? 24.496 5.665 66.891 1.00 60.11 34 LYS C O 1
ATOM 824 N N . ARG C 1 37 ? 25.493 5.934 68.884 1.00 56.91 35 ARG C N 1
ATOM 825 C CA . ARG C 1 37 ? 24.357 5.377 69.612 1.00 57.56 35 ARG C CA 1
ATOM 826 C C . ARG C 1 37 ? 23.046 6.140 69.349 1.00 57.88 35 ARG C C 1
ATOM 827 O O . ARG C 1 37 ? 21.963 5.614 69.599 1.00 57.36 35 ARG C O 1
ATOM 835 N N . ARG C 1 38 ? 23.145 7.376 68.859 1.00 56.73 36 ARG C N 1
ATOM 836 C CA . ARG C 1 38 ? 21.965 8.138 68.434 1.00 54.43 36 ARG C CA 1
ATOM 837 C C . ARG C 1 38 ? 21.651 8.010 66.932 1.00 55.48 36 ARG C C 1
ATOM 838 O O . ARG C 1 38 ? 20.701 8.632 66.448 1.00 54.68 36 ARG C O 1
ATOM 846 N N . SER C 1 39 ? 22.430 7.195 66.213 1.00 55.32 37 SER C N 1
ATOM 847 C CA . SER C 1 39 ? 22.229 6.956 64.775 1.00 57.13 37 SER C CA 1
ATOM 848 C C . SER C 1 39 ? 22.573 8.198 63.957 1.00 56.85 37 SER C C 1
ATOM 849 O O . SER C 1 39 ? 21.936 8.475 62.938 1.00 57.60 37 SER C O 1
ATOM 851 N N . LEU C 1 40 ? 23.576 8.941 64.431 1.00 54.66 38 LEU C N 1
ATOM 852 C CA . LEU C 1 40 ? 24.092 10.128 63.756 1.00 51.23 38 LEU C CA 1
ATOM 853 C C . LEU C 1 40 ? 25.540 9.875 63.324 1.00 50.37 38 LEU C C 1
ATOM 854 O O . LEU C 1 40 ? 26.291 10.811 63.017 1.00 46.90 38 LEU C O 1
ATOM 859 N N . GLY C 1 41 ? 25.919 8.597 63.290 1.00 51.08 39 GLY C N 1
ATOM 860 C CA . GLY C 1 41 ? 27.286 8.174 62.972 1.00 53.76 39 GLY C CA 1
ATOM 861 C C . GLY C 1 41 ? 27.759 8.629 61.606 1.00 55.80 39 GLY C C 1
ATOM 862 O O . GLY C 1 41 ? 28.964 8.710 61.365 1.00 56.41 39 GLY C O 1
ATOM 863 N N . HIS C 1 42 ? 26.805 8.923 60.716 1.00 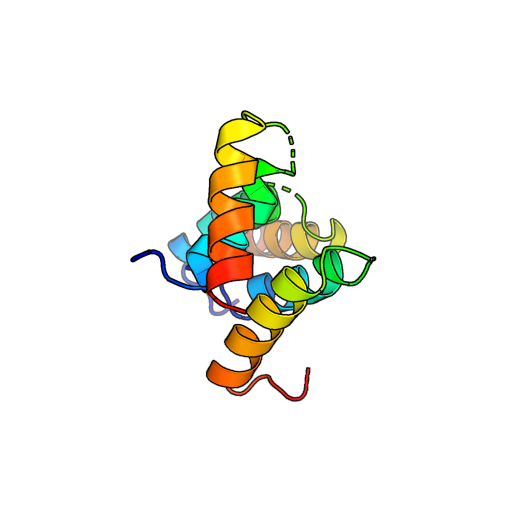57.60 40 HIS C N 1
ATOM 864 C CA . HIS C 1 42 ? 27.094 9.558 59.428 1.00 59.00 40 HIS C CA 1
ATOM 865 C C . HIS C 1 42 ? 27.622 10.996 59.594 1.00 61.23 40 HIS C C 1
ATOM 866 O O . HIS C 1 42 ? 27.797 11.708 58.605 1.00 63.06 40 HIS C O 1
ATOM 873 N N . ILE C 1 43 ? 27.864 11.410 60.841 1.00 62.66 41 ILE C N 1
ATOM 874 C CA . ILE C 1 43 ? 28.563 12.666 61.172 1.00 62.08 41 ILE C CA 1
ATOM 875 C C . ILE C 1 43 ? 27.803 13.879 60.655 1.00 62.84 41 ILE C C 1
ATOM 876 O O . ILE C 1 43 ? 26.713 14.179 61.148 1.00 64.48 41 ILE C O 1
#

GO terms:
  GO:0005515 protein binding (F, IPI)

Sequence (109 aa):
RKLSDELLIESYFKATENLNRDFIELIENEIKRRSLRKLSDELLIESYFKATENLNRDFIELIENEIKRRSKLSDELLIESYFKATENLNRDFIELIENEIKRRSLGHI

Organism: Bacillus subtilis (strain 168) (NCBI:txid224308)

Foldseek 3Di:
DPDDPVVLVVCLVVPVCDPDPVVNVVSVVVVVVVVD/DPDDPVVLVVCLVVCVVPHDVVVNVVSVVVVVVVD/DADLVNLVVVLVVPVVDPDPVVNVVSCVVCVVVVNNVD

Radius of gyration: 14.47 Å; Cα contacts (8 Å, |Δi|>4): 82; chains: 3; bounding box: 34×34×31 Å

InterPro domains:
  IPR015064 Sporulation inhibitor A [PF08970] (7-50)
  IPR036916 Sporulation inhibitor A superfamily [G3DSA:1.10.287.1100] (10-43)
  IPR036916 Sporulation inhibitor A superfamily [SSF100985] (7-51)

Nearest PDB structures (foldseek):
  6dqj-assembly1_C  TM=7.067E-01  e=8.577E+00  Homo sapiens
  6c3l-assembly2_B  TM=7.466E-01  e=7.645E+00  Homo sapiens
  3fyr-assembly1_C  TM=1.027E+00  e=6.732E-05  Bacillus subtilis subsp. subtilis str. 168
  1z0j-assembly1_B  TM=5.251E-01  e=4.225E+00  Homo sapiens

Secondary structure (DSSP, 8-state):
--S-HHHHHHHHHHHH----HHHHHHHHHHHHHHH-/--S-HHHHHHHHHHHH----HHHHHHHHHHHHHH-/---HHHHHHHHHHHH----HHHHHHHHHHHHHTT-TT-